Protein AF-A0A067WHC6-F1 (afdb_monomer_lite)

Secondary structure (DSSP, 8-state):
-TTTTSS-SS--BTTBS-GGGGGEEEEE-TTS-EEEEEPPSS-S-TTTS--TTS-SSSS--EEEEEETTEEEEEE-TTS-GGGS---------SSHHHHHHT-

Structure (mmCIF, N/CA/C/O backbone):
data_AF-A0A067WHC6-F1
#
_entry.id   AF-A0A067WHC6-F1
#
loop_
_atom_site.group_PDB
_atom_site.id
_atom_site.type_symbol
_atom_site.label_atom_id
_atom_site.label_alt_id
_atom_site.label_comp_id
_atom_site.label_asym_id
_atom_site.label_entity_id
_atom_site.label_seq_id
_atom_site.pdbx_PDB_ins_code
_atom_site.Cartn_x
_atom_site.Cartn_y
_atom_site.Cartn_z
_atom_site.occupancy
_atom_site.B_iso_or_equiv
_atom_site.auth_seq_id
_atom_site.auth_comp_id
_atom_site.auth_asym_id
_atom_site.auth_atom_id
_atom_site.pdbx_PDB_model_num
ATOM 1 N N . MET A 1 1 ? 7.346 -7.465 -7.591 1.00 89.44 1 MET A N 1
ATOM 2 C CA . MET A 1 1 ? 6.024 -7.125 -8.166 1.00 89.44 1 MET A CA 1
ATOM 3 C C . MET A 1 1 ? 5.899 -7.577 -9.614 1.00 89.44 1 MET A C 1
ATOM 5 O O . MET A 1 1 ? 5.122 -8.484 -9.851 1.00 89.44 1 MET A O 1
ATOM 9 N N . ILE A 1 2 ? 6.691 -7.034 -10.554 1.00 91.62 2 ILE A N 1
ATOM 10 C CA . ILE A 1 2 ? 6.640 -7.395 -11.989 1.00 91.62 2 ILE A CA 1
ATOM 11 C C . ILE A 1 2 ? 6.745 -8.912 -12.215 1.00 91.62 2 ILE A C 1
ATOM 13 O O . ILE A 1 2 ? 5.865 -9.507 -12.827 1.00 91.62 2 ILE A O 1
ATOM 17 N N . LYS A 1 3 ? 7.798 -9.561 -11.696 1.00 89.06 3 LYS A N 1
ATOM 18 C CA . LYS A 1 3 ? 8.006 -11.017 -11.852 1.00 89.06 3 LYS A CA 1
ATOM 19 C C . LYS A 1 3 ? 6.829 -11.855 -11.331 1.00 89.06 3 LYS A C 1
ATOM 21 O O . LYS A 1 3 ? 6.472 -12.830 -11.973 1.00 89.06 3 LYS A O 1
ATOM 26 N N . GLU A 1 4 ? 6.187 -11.396 -10.260 1.00 89.94 4 GLU A N 1
ATOM 27 C CA . GLU A 1 4 ? 5.075 -12.076 -9.581 1.00 89.94 4 GLU A CA 1
ATOM 28 C C . GLU A 1 4 ? 3.690 -11.726 -10.146 1.00 89.94 4 GLU A C 1
ATOM 30 O O . GLU A 1 4 ? 2.679 -12.114 -9.575 1.00 89.94 4 GLU A O 1
ATOM 35 N N . GLY A 1 5 ? 3.611 -10.940 -11.226 1.00 92.56 5 GLY A N 1
ATOM 36 C CA . GLY A 1 5 ? 2.327 -10.575 -11.836 1.00 92.56 5 GLY A CA 1
ATOM 37 C C . GLY A 1 5 ? 1.459 -9.633 -10.993 1.00 92.56 5 GLY A C 1
ATOM 38 O O . GLY A 1 5 ? 0.282 -9.472 -11.284 1.00 92.56 5 GLY A O 1
ATOM 39 N N . LEU A 1 6 ? 2.029 -8.975 -9.976 1.00 91.75 6 LEU A N 1
ATOM 40 C CA . LEU A 1 6 ? 1.307 -8.017 -9.120 1.00 91.75 6 LEU A CA 1
ATOM 41 C C . LEU A 1 6 ? 1.105 -6.641 -9.776 1.00 91.75 6 LEU A C 1
ATOM 43 O O . LEU A 1 6 ? 0.520 -5.747 -9.174 1.00 91.75 6 LEU A O 1
ATOM 47 N N . VAL A 1 7 ? 1.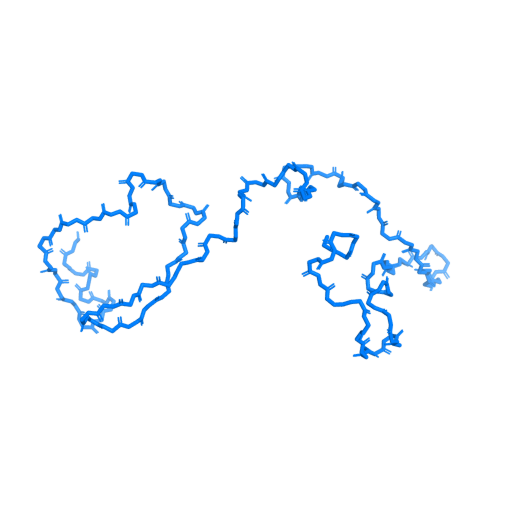649 -6.447 -10.976 1.00 93.69 7 VAL A N 1
ATOM 48 C CA . VAL A 1 7 ? 1.480 -5.244 -11.796 1.00 93.69 7 VAL A CA 1
ATOM 49 C C . VAL A 1 7 ? 1.308 -5.657 -13.253 1.00 93.69 7 VAL A C 1
ATOM 51 O O . VAL A 1 7 ? 1.920 -6.633 -13.697 1.00 93.69 7 VAL A O 1
ATOM 54 N N . HIS A 1 8 ? 0.513 -4.891 -13.998 1.00 94.69 8 HIS A N 1
ATOM 55 C CA . HIS A 1 8 ? 0.387 -5.049 -15.445 1.00 94.69 8 HIS A CA 1
ATOM 56 C C . HIS A 1 8 ? 1.701 -4.654 -16.127 1.00 94.69 8 HIS A C 1
ATOM 58 O O . HIS A 1 8 ? 2.232 -3.570 -15.888 1.00 94.69 8 HIS A O 1
ATOM 64 N N . LYS A 1 9 ? 2.253 -5.558 -16.942 1.00 93.50 9 LYS A N 1
ATOM 65 C CA . LYS A 1 9 ? 3.532 -5.338 -17.642 1.00 93.50 9 LYS A CA 1
ATOM 66 C C . LYS A 1 9 ? 3.334 -4.617 -18.970 1.00 93.50 9 LYS A C 1
ATOM 68 O O . LYS A 1 9 ? 4.179 -3.837 -19.391 1.00 93.50 9 LYS A O 1
ATOM 73 N N . ASP A 1 10 ? 2.211 -4.896 -19.607 1.00 93.56 10 ASP A N 1
ATOM 74 C CA . ASP A 1 10 ? 1.777 -4.477 -20.931 1.00 93.56 10 ASP A CA 1
ATOM 75 C C . ASP A 1 10 ? 1.076 -3.114 -20.893 1.00 93.56 10 ASP A C 1
ATOM 77 O O . ASP A 1 10 ? -0.067 -2.953 -21.313 1.00 93.56 10 ASP A O 1
ATOM 81 N N . VAL A 1 11 ? 1.773 -2.106 -20.369 1.00 93.31 11 VAL A N 1
ATOM 82 C CA . VAL A 1 11 ? 1.247 -0.743 -20.235 1.00 93.31 11 VAL A CA 1
ATOM 83 C C . VAL A 1 11 ? 2.041 0.244 -21.077 1.00 93.31 11 VAL A C 1
ATOM 85 O O . VAL A 1 11 ? 3.258 0.141 -21.224 1.00 93.31 11 VAL A O 1
ATOM 88 N N . CYS A 1 12 ? 1.345 1.236 -21.628 1.00 96.00 12 CYS A N 1
ATOM 89 C CA . CYS A 1 12 ? 1.987 2.336 -22.332 1.00 96.00 12 CYS A CA 1
ATOM 90 C C . CYS A 1 12 ? 2.563 3.328 -21.316 1.00 96.00 12 CYS A C 1
ATOM 92 O O . CYS A 1 12 ? 1.850 3.845 -20.459 1.00 96.00 12 CYS A O 1
ATOM 94 N N . THR A 1 13 ? 3.854 3.607 -21.432 1.00 94.31 13 THR A N 1
ATOM 95 C CA . THR A 1 13 ? 4.603 4.511 -20.562 1.00 94.31 13 THR A CA 1
ATOM 96 C C . THR A 1 13 ? 5.396 5.509 -21.399 1.00 94.31 13 THR A C 1
ATOM 98 O O . THR A 1 13 ? 5.522 5.364 -22.617 1.00 94.31 13 THR A O 1
ATOM 101 N N . VAL A 1 14 ? 6.005 6.497 -20.743 1.00 95.19 14 VAL A N 1
ATOM 102 C CA . VAL A 1 14 ? 6.939 7.424 -21.404 1.00 95.19 14 VAL A CA 1
ATOM 103 C C . VAL A 1 14 ? 8.165 6.687 -21.974 1.00 95.19 14 VAL A C 1
ATOM 105 O O . VAL A 1 14 ? 8.752 7.138 -22.951 1.00 95.19 14 VAL A O 1
ATOM 108 N N . PHE A 1 15 ? 8.521 5.524 -21.418 1.00 92.25 15 PHE A N 1
ATOM 109 C CA . PHE A 1 15 ? 9.660 4.698 -21.839 1.00 92.25 15 PHE A CA 1
ATOM 110 C C . PHE A 1 15 ? 9.277 3.535 -22.773 1.00 92.25 15 PHE A C 1
ATOM 112 O O . PHE A 1 15 ? 10.056 2.603 -22.958 1.00 92.25 15 PHE A O 1
ATOM 119 N N . GLY A 1 16 ? 8.094 3.583 -23.391 1.00 92.25 16 GLY A N 1
ATOM 120 C CA . GLY A 1 16 ? 7.612 2.550 -24.308 1.00 92.25 16 GLY A CA 1
ATOM 121 C C . GLY A 1 16 ? 6.492 1.704 -23.708 1.00 92.25 16 GLY A C 1
ATOM 122 O O . GLY A 1 16 ? 5.765 2.158 -22.829 1.00 92.25 16 GLY A O 1
ATOM 123 N N . LYS A 1 17 ? 6.313 0.480 -24.214 1.00 93.31 17 LYS A N 1
ATOM 124 C CA . LYS A 1 17 ? 5.134 -0.366 -23.935 1.00 93.31 17 LYS A CA 1
ATOM 125 C C . LYS A 1 17 ? 5.391 -1.535 -22.971 1.00 93.31 17 LYS A C 1
ATOM 127 O O . LYS A 1 17 ? 4.588 -2.460 -22.918 1.00 93.31 17 LYS A O 1
ATOM 132 N N . ASP A 1 18 ? 6.517 -1.519 -22.261 1.00 91.75 18 ASP A N 1
ATOM 133 C CA . ASP A 1 18 ? 6.880 -2.555 -21.291 1.00 91.75 18 ASP A CA 1
ATOM 134 C C . ASP A 1 18 ? 7.297 -1.917 -19.961 1.00 91.75 18 ASP A C 1
ATOM 136 O O . ASP A 1 18 ? 8.278 -1.172 -19.882 1.00 91.75 18 ASP A O 1
ATOM 140 N N . PHE A 1 19 ? 6.565 -2.245 -18.897 1.00 94.69 19 PHE A N 1
ATOM 141 C CA . PHE A 1 19 ? 6.833 -1.750 -17.551 1.00 94.69 19 PHE A CA 1
ATOM 142 C C . PHE A 1 19 ? 8.198 -2.196 -16.998 1.00 94.69 19 PHE A C 1
ATOM 144 O O . PHE A 1 19 ? 8.719 -1.559 -16.081 1.00 94.69 19 PHE A O 1
ATOM 151 N N . ASN A 1 20 ? 8.835 -3.232 -17.566 1.00 92.44 20 ASN A N 1
ATOM 152 C CA . ASN A 1 20 ? 10.209 -3.614 -17.206 1.00 92.44 20 ASN A CA 1
ATOM 153 C C . ASN A 1 20 ? 11.221 -2.477 -17.420 1.00 92.44 20 ASN A C 1
ATOM 155 O O . ASN A 1 20 ? 12.242 -2.449 -16.733 1.00 92.44 20 ASN A O 1
ATOM 159 N N . ALA A 1 21 ? 10.935 -1.508 -18.299 1.00 93.25 21 ALA A N 1
ATOM 160 C CA . ALA A 1 21 ? 11.788 -0.336 -18.490 1.00 93.25 21 ALA A CA 1
ATOM 161 C C . ALA A 1 21 ? 11.980 0.489 -17.198 1.00 93.25 21 ALA A C 1
ATOM 163 O O . ALA A 1 21 ? 13.008 1.140 -17.036 1.00 93.25 21 ALA A O 1
ATOM 164 N N . TYR A 1 22 ? 11.036 0.419 -16.250 1.00 93.88 22 TYR A N 1
ATOM 165 C CA . TYR A 1 22 ? 11.113 1.100 -14.950 1.00 93.88 22 TYR A CA 1
ATOM 166 C C . TYR A 1 22 ? 11.923 0.328 -13.895 1.00 93.88 22 TYR A C 1
ATOM 168 O O . TYR A 1 22 ? 12.147 0.836 -12.800 1.00 93.88 22 TYR A O 1
ATOM 176 N N . ALA A 1 23 ? 12.404 -0.878 -14.213 1.00 93.81 23 ALA A N 1
ATOM 177 C CA . ALA A 1 23 ? 13.364 -1.620 -13.393 1.00 93.81 23 ALA A CA 1
ATOM 178 C C . ALA A 1 23 ? 14.827 -1.330 -13.795 1.00 93.81 23 ALA A C 1
ATOM 180 O O . ALA A 1 23 ? 15.722 -2.116 -13.487 1.00 93.81 23 ALA A O 1
ATOM 181 N N . ILE A 1 24 ? 15.074 -0.219 -14.496 1.00 94.06 24 ILE A N 1
ATOM 182 C CA . ILE A 1 24 ? 16.392 0.235 -14.948 1.00 94.06 24 ILE A CA 1
ATOM 183 C C . ILE A 1 24 ? 16.714 1.553 -14.239 1.00 94.06 24 ILE A C 1
ATOM 185 O O . ILE A 1 24 ? 15.967 2.525 -14.340 1.00 94.06 24 ILE A O 1
ATOM 189 N N . GLY A 1 25 ? 17.829 1.585 -13.513 1.00 92.44 25 GLY A N 1
ATOM 190 C CA . GLY A 1 25 ? 18.317 2.777 -12.827 1.00 92.44 25 GLY A CA 1
ATOM 191 C C . GLY A 1 25 ? 19.236 3.604 -13.722 1.00 92.44 25 GLY A C 1
ATOM 192 O O . GLY A 1 25 ? 20.007 3.056 -14.509 1.00 92.44 25 GLY A O 1
ATOM 193 N N . ALA A 1 26 ? 19.182 4.930 -13.586 1.00 92.75 26 ALA A N 1
ATOM 194 C CA . ALA A 1 26 ? 20.165 5.828 -14.183 1.00 92.75 26 ALA A CA 1
ATOM 195 C C . ALA A 1 26 ? 21.292 6.109 -13.182 1.00 92.75 26 ALA A C 1
ATOM 197 O O . ALA A 1 26 ? 21.033 6.384 -12.009 1.00 92.75 26 ALA A O 1
ATOM 198 N N . LYS A 1 27 ? 22.537 6.073 -13.653 1.00 92.38 27 LYS A N 1
ATOM 199 C CA . LYS A 1 27 ? 23.725 6.442 -12.882 1.00 92.38 27 LYS A CA 1
ATOM 200 C C . LYS A 1 27 ? 24.572 7.422 -13.675 1.00 92.38 27 LYS A C 1
ATOM 202 O O . LYS A 1 27 ? 24.709 7.294 -14.891 1.00 92.38 27 LYS A O 1
ATOM 207 N N . LEU A 1 28 ? 25.133 8.398 -12.972 1.00 94.12 28 LEU A N 1
ATOM 208 C CA . LEU A 1 28 ? 26.120 9.309 -13.531 1.00 94.12 28 LEU A CA 1
ATOM 209 C C . LEU A 1 28 ? 27.509 8.704 -13.323 1.00 94.12 28 LEU A C 1
ATOM 211 O O . LEU A 1 28 ? 27.874 8.386 -12.191 1.00 94.12 28 LEU A O 1
ATOM 215 N N . TYR A 1 29 ? 28.258 8.532 -14.405 1.00 88.62 29 TYR A N 1
ATOM 216 C CA . TYR A 1 29 ? 29.651 8.102 -14.357 1.00 88.62 29 TYR A CA 1
ATOM 217 C C . TYR A 1 29 ? 30.597 9.302 -14.233 1.00 88.62 29 TYR A C 1
ATOM 219 O O . TYR A 1 29 ? 30.218 10.458 -14.428 1.00 88.62 29 TYR A O 1
ATOM 227 N N . THR A 1 30 ? 31.849 9.022 -13.865 1.00 85.81 30 THR A N 1
ATOM 228 C CA . THR A 1 30 ? 32.890 10.027 -13.585 1.00 85.81 30 THR A CA 1
ATOM 229 C C . THR A 1 30 ? 33.219 10.932 -14.771 1.00 85.81 30 THR A C 1
ATOM 231 O O . THR A 1 30 ? 33.702 12.041 -14.582 1.00 85.81 30 THR A O 1
ATOM 234 N N . ASP A 1 31 ? 32.955 10.473 -15.989 1.00 89.69 31 ASP A N 1
ATOM 235 C CA . ASP A 1 31 ? 33.131 11.203 -17.246 1.00 89.69 31 ASP A CA 1
ATOM 236 C C . ASP A 1 31 ? 31.924 12.093 -17.608 1.00 89.69 31 ASP A C 1
ATOM 238 O O . ASP A 1 31 ? 31.849 12.615 -18.716 1.00 89.69 31 ASP A O 1
ATOM 242 N N . SER A 1 32 ? 30.985 12.292 -16.676 1.00 89.00 32 SER A N 1
ATOM 243 C CA . SER A 1 32 ? 29.709 12.993 -16.887 1.00 89.00 32 SER A CA 1
ATOM 244 C C . SER A 1 32 ? 28.760 12.303 -17.871 1.00 89.00 32 SER A C 1
ATOM 246 O O . SER A 1 32 ? 27.752 12.895 -18.262 1.00 89.00 32 SER A O 1
ATOM 248 N N . ASN A 1 33 ? 29.021 11.045 -18.236 1.00 92.81 33 ASN A N 1
ATOM 249 C CA . ASN A 1 33 ? 28.087 10.270 -19.037 1.00 92.81 33 ASN A CA 1
ATOM 250 C C . ASN A 1 33 ? 27.017 9.620 -18.154 1.00 92.81 33 ASN A C 1
ATOM 252 O O . ASN A 1 33 ? 27.278 9.129 -17.053 1.00 92.81 33 ASN A O 1
ATOM 256 N N . MET A 1 34 ? 25.782 9.602 -18.654 1.00 92.75 34 MET A N 1
ATOM 257 C CA . MET A 1 34 ? 24.681 8.885 -18.018 1.00 92.75 34 MET A CA 1
ATOM 258 C C . MET A 1 34 ? 24.624 7.461 -18.561 1.00 92.75 34 MET A C 1
ATOM 260 O O . MET A 1 34 ? 24.447 7.253 -19.761 1.00 92.75 34 MET A O 1
ATOM 264 N N . VAL A 1 35 ? 24.695 6.484 -17.663 1.00 93.31 35 VAL A N 1
ATOM 265 C CA . VAL A 1 35 ? 24.503 5.069 -17.985 1.00 93.31 35 VAL A CA 1
ATOM 266 C C . VAL A 1 35 ? 23.184 4.601 -17.383 1.00 93.31 35 VAL A C 1
ATOM 268 O O . VAL A 1 35 ? 22.787 5.026 -16.297 1.00 93.31 35 VAL A O 1
ATOM 271 N N . ARG A 1 36 ? 22.481 3.736 -18.113 1.00 92.19 36 ARG A N 1
ATOM 272 C CA . ARG A 1 36 ? 21.261 3.073 -17.654 1.00 92.19 36 ARG A CA 1
ATOM 273 C C . ARG A 1 36 ? 21.531 1.589 -17.519 1.00 92.19 36 ARG A C 1
ATOM 275 O O . ARG A 1 36 ? 21.921 0.950 -18.491 1.00 92.19 36 ARG A O 1
ATOM 282 N N . GLU A 1 37 ? 21.306 1.055 -16.332 1.00 94.00 37 GLU A N 1
ATOM 283 C CA . GLU A 1 37 ? 21.589 -0.343 -16.021 1.00 94.00 37 GLU A CA 1
ATOM 284 C C . GLU A 1 37 ? 20.458 -0.981 -15.205 1.00 94.00 37 GLU A C 1
ATOM 286 O O . GLU A 1 37 ? 19.727 -0.272 -14.503 1.00 94.00 37 GLU A O 1
ATOM 291 N N . PRO A 1 38 ? 20.266 -2.310 -15.299 1.00 93.94 38 PRO A N 1
ATOM 292 C CA . PRO A 1 38 ? 19.241 -3.001 -14.528 1.00 93.94 38 PRO A CA 1
ATOM 293 C C . PRO A 1 38 ? 19.400 -2.764 -13.023 1.00 93.94 38 PRO A C 1
ATOM 295 O O . PRO A 1 38 ? 20.507 -2.800 -12.485 1.00 93.94 38 PRO A O 1
ATOM 298 N N . ALA A 1 39 ? 18.281 -2.563 -12.329 1.00 92.00 39 ALA A N 1
ATOM 299 C CA . ALA A 1 39 ? 18.265 -2.528 -10.876 1.00 92.00 39 ALA A CA 1
ATOM 300 C C . ALA A 1 39 ? 18.714 -3.877 -10.287 1.00 92.00 39 ALA A C 1
ATOM 302 O O .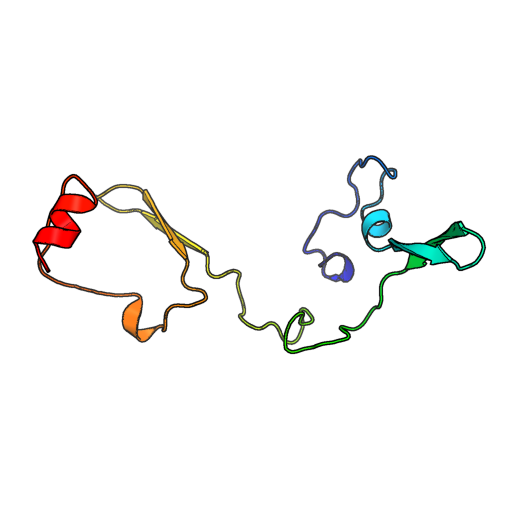 ALA A 1 39 ? 18.569 -4.936 -10.907 1.00 92.00 39 ALA A O 1
ATOM 303 N N . LEU A 1 40 ? 19.234 -3.838 -9.058 1.00 91.75 40 LEU A N 1
ATOM 304 C CA . LEU A 1 40 ? 19.620 -5.045 -8.335 1.00 91.75 40 LEU A CA 1
ATOM 305 C C . LEU A 1 40 ? 18.413 -5.975 -8.169 1.00 91.75 40 LEU A C 1
ATOM 307 O O . LEU A 1 40 ? 17.311 -5.544 -7.830 1.00 91.75 40 LEU A O 1
ATOM 311 N N . ASN A 1 41 ? 18.638 -7.272 -8.380 1.00 90.25 41 ASN A N 1
ATOM 312 C CA . ASN A 1 41 ? 17.614 -8.289 -8.137 1.00 90.25 41 ASN A CA 1
ATOM 313 C C . ASN A 1 41 ? 17.390 -8.553 -6.639 1.00 90.25 41 ASN A C 1
ATOM 315 O O . ASN A 1 41 ? 16.359 -9.119 -6.278 1.00 90.25 41 ASN A O 1
ATOM 319 N N . GLU A 1 42 ? 18.336 -8.147 -5.791 1.00 91.62 42 GLU A N 1
ATOM 320 C CA . GLU A 1 42 ? 18.302 -8.326 -4.343 1.00 91.62 42 GLU A CA 1
ATOM 321 C C . GLU A 1 42 ? 18.449 -6.982 -3.629 1.00 91.62 42 GLU A C 1
ATOM 323 O O . GLU A 1 42 ? 19.093 -6.054 -4.123 1.00 91.62 42 GLU A O 1
ATOM 328 N N . SER A 1 43 ? 17.816 -6.879 -2.462 1.00 94.62 43 SER A N 1
ATOM 329 C CA . SER A 1 43 ? 17.881 -5.684 -1.626 1.00 94.62 43 SER A CA 1
ATOM 330 C C . SER A 1 43 ? 19.263 -5.546 -0.997 1.00 94.62 43 SER A C 1
ATOM 332 O O . SER A 1 43 ? 19.809 -6.506 -0.465 1.00 94.62 43 SER A O 1
ATOM 334 N N . SER A 1 44 ? 19.808 -4.331 -0.982 1.00 95.62 44 SER A N 1
ATOM 335 C CA . SER A 1 44 ? 21.028 -4.028 -0.225 1.00 95.62 44 SER A CA 1
ATOM 336 C C . SER A 1 44 ? 20.776 -3.906 1.282 1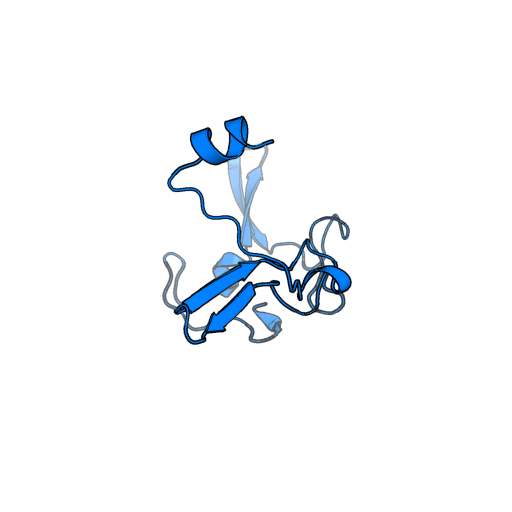.00 95.62 44 SER A C 1
ATOM 338 O O . SER A 1 44 ? 21.722 -3.929 2.068 1.00 95.62 44 SER A O 1
ATOM 340 N N . ASN A 1 45 ? 19.512 -3.763 1.704 1.00 97.19 45 ASN A N 1
ATOM 341 C CA . ASN A 1 45 ? 19.131 -3.681 3.108 1.00 97.19 45 ASN A CA 1
ATOM 342 C C . ASN A 1 45 ? 17.726 -4.254 3.346 1.00 97.19 45 ASN A C 1
ATOM 344 O O . ASN A 1 45 ? 16.710 -3.561 3.244 1.00 97.19 45 ASN A O 1
ATOM 348 N N . HIS A 1 46 ? 17.699 -5.513 3.770 1.00 96.00 46 HIS A N 1
ATOM 349 C CA . HIS A 1 46 ? 16.495 -6.278 4.100 1.00 96.00 46 HIS A CA 1
ATOM 350 C C . HIS A 1 46 ? 15.702 -5.736 5.310 1.00 96.00 46 HIS A C 1
ATOM 352 O O . HIS A 1 46 ? 14.576 -6.155 5.556 1.00 96.00 46 HIS A O 1
ATOM 358 N N . LYS A 1 47 ? 16.243 -4.777 6.081 1.00 96.31 47 LYS A N 1
ATOM 359 C CA . LYS A 1 47 ? 15.468 -4.060 7.115 1.00 96.31 47 LYS A CA 1
ATOM 360 C C . LYS A 1 47 ? 14.642 -2.902 6.548 1.00 96.31 47 LYS A C 1
ATOM 362 O O . LYS A 1 47 ? 13.785 -2.385 7.254 1.00 96.31 47 LYS A O 1
ATOM 367 N N . VAL A 1 48 ? 14.917 -2.479 5.311 1.00 96.31 48 VAL A N 1
ATOM 368 C CA . VAL A 1 48 ? 14.271 -1.328 4.657 1.00 96.31 48 VAL A CA 1
ATOM 369 C C . VAL A 1 48 ? 13.410 -1.771 3.478 1.00 96.31 48 VAL A C 1
ATOM 371 O O . VAL A 1 48 ? 12.264 -1.347 3.366 1.00 96.31 48 VAL A O 1
ATOM 374 N N . LEU A 1 49 ? 13.939 -2.637 2.613 1.00 95.62 49 LEU A N 1
ATOM 375 C CA . LEU A 1 49 ? 13.229 -3.158 1.449 1.00 95.62 49 LEU A CA 1
ATOM 376 C C . LEU A 1 49 ? 13.314 -4.679 1.453 1.00 95.62 49 LEU A C 1
ATOM 378 O O . LEU A 1 49 ? 14.410 -5.219 1.303 1.00 95.62 49 LEU A O 1
ATOM 382 N N . GLU A 1 50 ? 12.164 -5.344 1.585 1.00 94.75 50 GLU A N 1
ATOM 383 C CA . GLU A 1 50 ? 12.076 -6.801 1.497 1.00 94.75 50 GLU A CA 1
ATOM 384 C C . GLU A 1 50 ? 11.567 -7.324 0.162 1.00 94.75 50 GLU A C 1
ATOM 386 O O . GLU A 1 50 ? 10.844 -6.655 -0.580 1.00 94.75 50 GLU A O 1
ATOM 391 N N . GLY A 1 51 ? 11.948 -8.570 -0.119 1.00 91.06 51 GLY A N 1
ATOM 392 C CA . GLY A 1 51 ? 11.399 -9.338 -1.223 1.00 91.06 51 GLY A CA 1
ATOM 393 C C . GLY A 1 51 ? 9.993 -9.854 -0.917 1.00 91.06 51 GLY A C 1
ATOM 394 O O . GLY A 1 51 ? 9.604 -10.067 0.228 1.00 91.06 51 GLY A O 1
ATOM 395 N N . TRP A 1 52 ? 9.235 -10.143 -1.972 1.00 88.38 52 TRP A N 1
ATOM 396 C CA . TRP A 1 52 ? 7.852 -10.614 -1.855 1.00 88.38 52 TRP A CA 1
ATOM 397 C C . TRP A 1 52 ? 7.705 -11.944 -1.095 1.00 88.38 52 TRP A C 1
ATOM 399 O O . TRP A 1 52 ? 6.645 -12.202 -0.538 1.00 88.38 52 TRP A O 1
ATOM 409 N N . LYS A 1 53 ? 8.749 -12.790 -1.072 1.00 89.31 53 LYS A N 1
ATOM 410 C CA . LYS A 1 53 ? 8.741 -14.088 -0.373 1.00 89.31 53 LYS A CA 1
ATOM 411 C C . LYS A 1 53 ? 8.795 -13.949 1.147 1.00 89.31 53 LYS A C 1
ATOM 413 O O . LYS A 1 53 ? 8.426 -14.881 1.853 1.00 89.31 53 LYS A O 1
ATOM 418 N N . LYS A 1 54 ? 9.298 -12.819 1.645 1.00 92.88 54 LYS A N 1
ATOM 419 C CA . LYS A 1 54 ? 9.458 -12.545 3.073 1.00 92.88 54 LYS A CA 1
ATOM 420 C C . LYS A 1 54 ? 9.079 -11.088 3.355 1.00 92.88 54 LYS A C 1
ATOM 422 O O . LYS A 1 54 ? 9.924 -10.304 3.763 1.00 92.88 54 LYS A O 1
ATOM 427 N N . PRO A 1 55 ? 7.827 -10.686 3.097 1.00 93.56 55 PRO A N 1
ATOM 428 C CA . PRO A 1 55 ? 7.432 -9.301 3.283 1.00 93.56 55 PRO A CA 1
ATOM 429 C C . PRO A 1 55 ? 7.391 -8.959 4.780 1.00 93.56 55 PRO A C 1
ATOM 431 O O . PRO A 1 55 ? 7.240 -9.842 5.626 1.00 93.56 55 PRO A O 1
ATOM 434 N N . PHE A 1 56 ? 7.469 -7.670 5.121 1.00 94.69 56 PHE A N 1
ATOM 435 C CA . PHE A 1 56 ? 7.302 -7.227 6.512 1.00 94.69 56 PHE A CA 1
ATOM 436 C C . PHE A 1 56 ? 5.916 -7.572 7.069 1.00 94.69 56 PHE A C 1
ATOM 438 O O . PHE A 1 56 ? 5.781 -7.900 8.245 1.00 94.69 56 PHE A O 1
ATOM 445 N N . GLN A 1 57 ? 4.895 -7.485 6.216 1.00 93.44 57 GLN A N 1
ATOM 446 C CA . GLN A 1 57 ? 3.512 -7.853 6.497 1.00 93.44 57 GLN A CA 1
ATOM 447 C C . GLN A 1 57 ? 2.894 -8.488 5.246 1.00 93.44 57 GLN A C 1
ATOM 449 O O . GLN A 1 57 ? 3.314 -8.159 4.136 1.00 93.44 57 GLN A O 1
ATOM 454 N N . PRO A 1 58 ? 1.910 -9.390 5.399 1.00 91.75 58 PRO A N 1
ATOM 455 C CA . PRO A 1 58 ? 1.288 -10.079 4.268 1.00 91.75 58 PRO A CA 1
ATOM 456 C C . PRO A 1 58 ? 0.459 -9.153 3.363 1.00 91.75 58 PRO A C 1
ATOM 458 O O . PRO A 1 58 ? 0.190 -9.508 2.219 1.00 91.75 58 PRO A O 1
ATOM 461 N N . ASP A 1 59 ? 0.063 -7.976 3.852 1.00 92.94 59 ASP A N 1
ATOM 462 C CA . ASP A 1 59 ? -0.710 -6.985 3.106 1.00 92.94 59 ASP A CA 1
ATOM 463 C C . ASP A 1 59 ? -0.264 -5.543 3.426 1.00 92.94 59 ASP A C 1
ATOM 465 O O . ASP A 1 59 ? 0.566 -5.312 4.305 1.00 92.94 59 ASP A O 1
ATOM 469 N N . GLY A 1 60 ? -0.796 -4.558 2.689 1.00 92.88 60 GLY A N 1
ATOM 470 C CA . GLY A 1 60 ? -0.434 -3.138 2.836 1.00 92.88 60 GLY A CA 1
ATOM 471 C C . GLY A 1 60 ? -0.970 -2.457 4.105 1.00 92.88 60 GLY A C 1
ATOM 472 O O . GLY A 1 60 ? -0.654 -1.297 4.372 1.00 92.88 60 GLY A O 1
ATOM 473 N N . GLY A 1 61 ? -1.784 -3.155 4.894 1.00 95.56 61 GLY A N 1
ATOM 474 C CA . GLY A 1 61 ? -2.366 -2.674 6.140 1.00 95.56 61 GLY A CA 1
ATOM 475 C C . GLY A 1 61 ? -3.445 -1.612 5.957 1.00 95.56 61 GLY A C 1
ATOM 476 O O . GLY A 1 61 ? -3.689 -0.845 6.880 1.00 95.56 61 GLY A O 1
ATOM 477 N N . ILE A 1 62 ? -4.090 -1.547 4.792 1.00 96.56 62 ILE A N 1
ATOM 478 C CA . ILE A 1 62 ? -5.284 -0.723 4.573 1.00 96.56 62 ILE A CA 1
ATOM 479 C C . ILE A 1 62 ? -6.517 -1.616 4.753 1.00 96.56 62 ILE A C 1
ATOM 481 O O . ILE A 1 62 ? -6.556 -2.740 4.245 1.00 96.56 62 ILE A O 1
ATOM 485 N N . ARG A 1 63 ? -7.514 -1.133 5.496 1.00 95.25 63 ARG A N 1
ATOM 486 C CA . ARG A 1 63 ? -8.822 -1.776 5.682 1.00 95.25 63 ARG A CA 1
ATOM 487 C C . ARG A 1 63 ? -9.934 -0.765 5.438 1.00 95.25 63 ARG A C 1
ATOM 489 O O . ARG A 1 63 ? -9.780 0.404 5.778 1.00 95.25 63 ARG A O 1
ATOM 496 N N . ILE A 1 64 ? -11.037 -1.229 4.864 1.00 96.75 64 ILE A N 1
ATOM 497 C CA . ILE A 1 64 ? -12.269 -0.453 4.715 1.00 96.75 64 ILE A CA 1
ATOM 498 C C . ILE A 1 64 ? -13.209 -0.874 5.844 1.00 96.75 64 ILE A C 1
ATOM 500 O O . ILE A 1 64 ? -13.366 -2.068 6.092 1.00 96.75 64 ILE A O 1
ATOM 504 N N . LEU A 1 65 ? -13.804 0.104 6.520 1.00 96.19 65 LEU A N 1
ATOM 505 C CA . LEU A 1 65 ? -14.864 -0.079 7.509 1.00 96.19 65 LEU A CA 1
ATOM 506 C C . LEU A 1 65 ? -16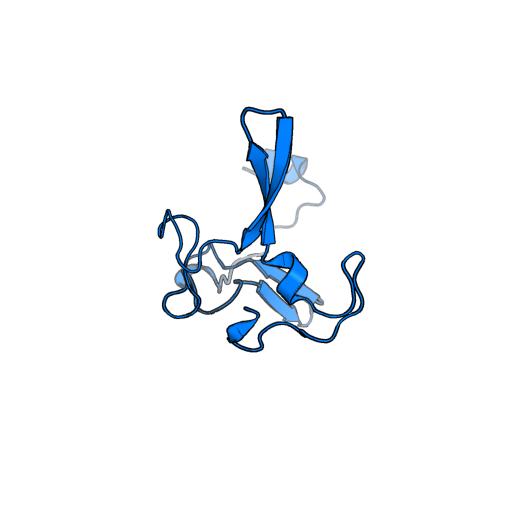.132 0.539 6.925 1.00 96.19 65 LEU A C 1
ATOM 508 O O . LEU A 1 65 ? -16.073 1.674 6.455 1.00 96.19 65 LEU A O 1
ATOM 512 N N . SER A 1 66 ? -17.243 -0.192 6.902 1.00 96.81 66 SER A N 1
ATOM 513 C CA . SER A 1 66 ? -18.490 0.276 6.292 1.00 96.81 66 SER A CA 1
ATOM 514 C C . SER A 1 66 ? -19.677 -0.274 7.072 1.00 96.81 66 SER A C 1
ATOM 516 O O . SER A 1 66 ? -19.907 -1.475 7.037 1.00 96.81 66 SER A O 1
ATOM 518 N N . GLU A 1 67 ? -20.361 0.601 7.807 1.00 96.12 67 GLU A N 1
ATOM 519 C CA . GLU A 1 67 ? -21.489 0.281 8.697 1.00 96.12 67 GLU A CA 1
ATOM 520 C C . GLU A 1 67 ? -22.417 1.514 8.819 1.00 96.12 67 GLU A C 1
ATOM 522 O O . GLU A 1 67 ? -22.320 2.457 8.029 1.00 96.12 67 GLU A O 1
ATOM 527 N N . ASP A 1 68 ? -23.291 1.550 9.830 1.00 97.25 68 ASP A N 1
ATOM 528 C CA . ASP A 1 68 ? -24.298 2.604 10.049 1.00 97.25 68 ASP A CA 1
ATOM 529 C C . ASP A 1 68 ? -23.730 4.034 10.161 1.00 97.25 68 ASP A C 1
ATOM 531 O O . ASP A 1 68 ? -24.395 4.999 9.787 1.00 97.25 68 ASP A O 1
ATOM 535 N N . LEU A 1 69 ? -22.490 4.196 10.642 1.00 95.50 69 LEU A N 1
ATOM 536 C CA . LEU A 1 69 ? -21.811 5.502 10.720 1.00 95.50 69 LEU A CA 1
ATOM 537 C C . LEU A 1 69 ? -21.244 5.978 9.369 1.00 95.50 69 LEU A C 1
ATOM 539 O O . LEU A 1 69 ? -20.696 7.077 9.281 1.00 95.50 69 LEU A O 1
ATOM 543 N N . GLY A 1 70 ? -21.357 5.165 8.319 1.00 97.38 70 GLY A N 1
ATOM 544 C CA . GLY A 1 70 ? -20.817 5.432 6.993 1.00 97.38 70 GLY A CA 1
ATOM 545 C C . GLY A 1 70 ? -19.595 4.574 6.673 1.00 97.38 70 GLY A C 1
ATOM 546 O O . GLY A 1 70 ? -19.450 3.451 7.150 1.00 97.38 70 GLY A O 1
ATOM 547 N N . THR A 1 71 ? -18.720 5.092 5.806 1.00 98.06 71 THR A N 1
ATOM 548 C CA . THR A 1 71 ? -17.542 4.363 5.311 1.00 98.06 71 THR A CA 1
ATOM 549 C C . THR A 1 71 ? -16.252 5.113 5.618 1.00 98.06 71 THR A C 1
ATOM 551 O O . THR A 1 71 ? -16.147 6.310 5.362 1.00 98.06 71 THR A O 1
ATOM 554 N N . ALA A 1 72 ? -15.254 4.392 6.122 1.00 97.62 72 ALA A N 1
ATOM 555 C CA . ALA A 1 72 ? -13.945 4.922 6.479 1.00 97.62 72 ALA A CA 1
ATOM 556 C C . ALA A 1 72 ? -12.811 3.978 6.056 1.00 97.62 72 ALA A C 1
ATOM 558 O O . ALA A 1 72 ? -13.019 2.801 5.750 1.00 97.62 72 ALA A O 1
ATOM 559 N N . ILE A 1 73 ? -11.585 4.505 6.067 1.00 97.31 73 ILE A N 1
ATOM 560 C CA . ILE A 1 73 ? -10.358 3.746 5.824 1.00 97.31 73 ILE A CA 1
ATOM 561 C C . ILE A 1 73 ? -9.523 3.737 7.103 1.00 97.31 73 ILE A C 1
ATOM 563 O O . ILE A 1 73 ? -9.312 4.778 7.720 1.00 97.31 73 ILE A O 1
ATOM 567 N N . MET A 1 74 ? -8.998 2.569 7.465 1.00 95.88 74 MET A N 1
ATOM 568 C CA . MET A 1 74 ? -8.100 2.390 8.601 1.00 95.88 74 MET A CA 1
ATOM 569 C C . MET A 1 74 ? -6.736 1.862 8.138 1.00 95.88 74 MET A C 1
ATOM 571 O O . MET A 1 74 ? -6.660 0.875 7.403 1.00 95.88 74 MET A O 1
ATOM 575 N N . LYS A 1 75 ? -5.652 2.501 8.602 1.00 96.75 75 LYS A N 1
ATOM 576 C CA . LYS A 1 75 ? -4.266 2.051 8.391 1.00 96.75 75 LYS A CA 1
ATOM 577 C C . LYS A 1 75 ? -3.762 1.294 9.621 1.00 96.75 75 LYS A C 1
ATOM 579 O O . LYS A 1 75 ? -3.423 1.898 10.633 1.00 96.75 75 LYS A O 1
ATOM 584 N N . ILE A 1 76 ? -3.671 -0.027 9.515 1.00 95.69 76 ILE A N 1
ATOM 585 C CA . ILE A 1 76 ? -3.337 -0.951 10.610 1.00 95.69 76 ILE A CA 1
ATOM 586 C C . ILE A 1 76 ? -1.880 -1.415 10.620 1.00 95.69 76 ILE A C 1
ATOM 588 O O . ILE A 1 76 ? -1.466 -2.058 11.579 1.00 95.69 76 ILE A O 1
ATOM 592 N N . SER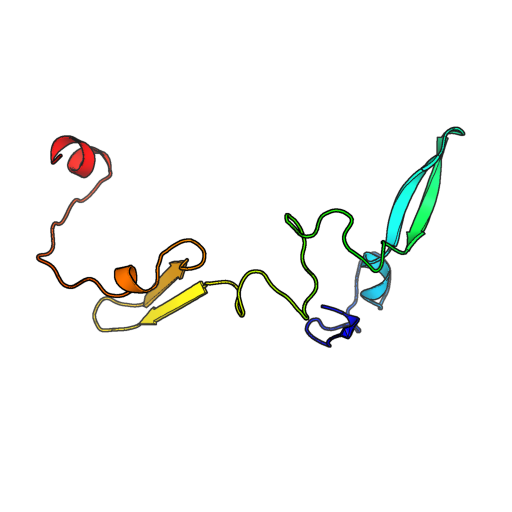 A 1 77 ? -1.063 -1.074 9.615 1.00 94.12 77 SER A N 1
ATOM 593 C CA . SER A 1 77 ? 0.305 -1.617 9.493 1.00 94.12 77 SER A CA 1
ATOM 594 C C . SER A 1 77 ? 1.233 -1.262 10.666 1.00 94.12 77 SER A C 1
ATOM 596 O O . SER A 1 77 ? 2.324 -1.810 10.779 1.00 94.12 77 SER A O 1
ATOM 598 N N . SER A 1 78 ? 0.834 -0.341 11.545 1.00 95.00 78 SER A N 1
ATOM 599 C CA . SER A 1 78 ? 1.592 0.044 12.747 1.00 95.00 78 SER A CA 1
ATOM 600 C C . SER A 1 78 ? 0.775 -0.092 14.037 1.00 95.00 78 SER A C 1
ATOM 602 O O . SER A 1 78 ? 1.190 0.412 15.075 1.00 95.00 78 SER A O 1
ATOM 604 N N . VAL A 1 79 ? -0.381 -0.755 13.976 1.00 95.06 79 VAL A N 1
ATOM 605 C CA . VAL A 1 79 ? -1.296 -0.942 15.105 1.00 95.06 79 VAL A CA 1
ATOM 606 C C . VAL A 1 79 ? -1.312 -2.425 15.459 1.00 95.06 79 VAL A C 1
ATOM 608 O O . VAL A 1 79 ? -1.608 -3.263 14.606 1.00 95.06 79 VAL A O 1
ATOM 611 N N . LYS A 1 80 ? -0.991 -2.766 16.712 1.00 94.50 80 LYS A N 1
ATOM 612 C CA . LYS A 1 80 ? -1.066 -4.155 17.192 1.00 94.50 80 LYS A CA 1
ATOM 613 C C . LYS A 1 80 ? -2.492 -4.689 17.052 1.00 94.50 80 LYS A C 1
ATOM 615 O O . LYS A 1 80 ? -3.447 -3.946 17.269 1.00 94.50 80 LYS A O 1
ATOM 620 N N . SER A 1 81 ? -2.632 -5.976 16.740 1.00 93.38 81 SER A N 1
ATOM 621 C CA . SER A 1 81 ? -3.936 -6.623 16.525 1.00 93.38 81 SER A CA 1
ATOM 622 C C . SER A 1 81 ? -4.877 -6.510 17.726 1.00 93.38 81 SER A C 1
ATOM 624 O O . SER A 1 81 ? -6.080 -6.353 17.546 1.00 93.38 81 SER A O 1
ATOM 626 N N . GLU A 1 82 ? -4.330 -6.503 18.943 1.00 96.00 82 GLU A N 1
ATOM 627 C CA . GLU A 1 82 ? -5.077 -6.285 20.190 1.00 96.00 82 GLU A CA 1
ATOM 628 C C . GLU A 1 82 ? -5.780 -4.916 20.274 1.00 96.00 82 GLU A C 1
ATOM 630 O O . GLU A 1 82 ? -6.703 -4.757 21.064 1.00 96.00 82 GLU A O 1
ATOM 635 N N . HIS A 1 83 ? -5.394 -3.943 19.440 1.00 96.12 83 HIS A N 1
ATOM 636 C CA . HIS A 1 83 ? -5.997 -2.606 19.379 1.00 96.12 83 HIS A CA 1
ATOM 637 C C . HIS A 1 83 ? -6.878 -2.384 18.141 1.00 96.12 83 HIS A C 1
ATOM 639 O O . HIS A 1 83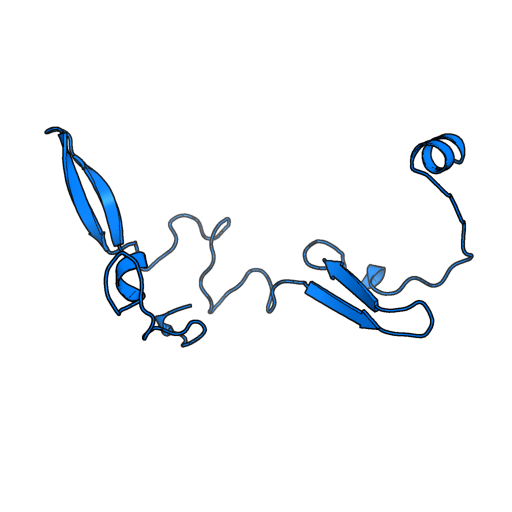 ? -7.321 -1.264 17.903 1.00 96.12 83 HIS A O 1
ATOM 645 N N . TRP A 1 84 ? -7.132 -3.411 17.322 1.00 94.62 84 TRP A N 1
ATOM 646 C CA . TRP A 1 84 ? -7.965 -3.249 16.119 1.00 94.62 84 TRP A CA 1
ATOM 647 C C . TRP A 1 84 ? -9.451 -3.102 16.437 1.00 94.62 84 TRP A C 1
ATOM 649 O O . TRP A 1 84 ? -10.193 -2.533 15.640 1.00 94.62 84 TRP A O 1
ATOM 659 N N . ARG A 1 85 ? -9.890 -3.619 17.588 1.00 94.81 85 ARG A N 1
ATOM 660 C CA . ARG A 1 85 ? -11.263 -3.500 18.069 1.00 94.81 85 ARG A CA 1
ATOM 661 C C . ARG A 1 85 ? -11.252 -2.821 19.427 1.00 94.81 85 ARG A C 1
ATOM 663 O O . ARG A 1 85 ? -10.664 -3.337 20.372 1.00 94.81 85 ARG A O 1
ATOM 670 N N . ILE A 1 86 ? -11.926 -1.683 19.505 1.00 95.25 86 ILE A N 1
ATOM 671 C CA . ILE A 1 86 ? -12.125 -0.922 20.734 1.00 95.25 86 ILE A CA 1
ATOM 672 C C . ILE A 1 86 ? -13.622 -0.658 20.851 1.00 95.25 86 ILE A C 1
ATOM 674 O O . ILE A 1 86 ? -14.249 -0.215 19.892 1.00 95.25 86 ILE A O 1
ATOM 678 N N . GLU A 1 87 ? -14.182 -0.945 22.020 1.00 96.44 87 GLU A N 1
ATOM 679 C CA . GLU A 1 87 ? -15.565 -0.637 22.370 1.00 96.44 87 GLU A CA 1
ATOM 680 C C . GLU A 1 87 ? -15.537 0.193 23.652 1.00 96.44 87 GLU A C 1
ATOM 682 O O . GLU A 1 87 ? -15.014 -0.247 24.676 1.00 96.44 87 GLU A O 1
ATOM 687 N N . ALA A 1 88 ? -16.001 1.436 23.563 1.00 96.69 88 ALA A N 1
ATOM 688 C CA . ALA A 1 88 ? -15.898 2.425 24.628 1.00 96.69 88 ALA A CA 1
ATOM 689 C C . ALA A 1 88 ? -16.997 3.488 24.485 1.00 96.69 88 ALA A C 1
ATOM 691 O O . ALA A 1 88 ? -17.653 3.583 23.446 1.00 96.69 88 ALA A O 1
ATOM 692 N N . LEU A 1 89 ? -17.177 4.306 25.526 1.00 96.75 89 LEU A N 1
ATOM 693 C CA . LEU A 1 89 ? -18.054 5.475 25.464 1.00 96.75 89 LEU A CA 1
ATOM 694 C C . LEU A 1 89 ? -17.522 6.496 24.452 1.00 96.75 89 LEU A C 1
ATOM 696 O O . LEU A 1 89 ? -16.320 6.757 24.388 1.00 96.75 89 LEU A O 1
ATOM 700 N N . VAL A 1 90 ? -18.434 7.087 23.682 1.00 95.00 90 VAL A N 1
ATOM 701 C CA . VAL A 1 90 ? -18.100 8.083 22.662 1.00 95.00 90 VAL A CA 1
ATOM 702 C C . VAL A 1 90 ? -17.875 9.442 23.319 1.00 95.00 90 VAL A C 1
ATOM 704 O O . VAL A 1 90 ? -18.726 9.932 24.058 1.00 95.00 90 VAL A O 1
ATOM 707 N N . LEU A 1 91 ? -16.744 10.064 22.997 1.00 95.19 91 LEU A N 1
ATOM 708 C CA . LEU A 1 91 ? -16.465 11.470 23.274 1.00 95.19 91 LEU A CA 1
ATOM 709 C C . LEU A 1 91 ? -16.467 12.219 21.939 1.00 95.19 91 LEU A C 1
ATOM 711 O O . LEU A 1 91 ? -15.805 11.786 20.995 1.00 95.19 91 LEU A O 1
ATOM 715 N N . VAL A 1 92 ? -17.231 13.308 21.849 1.00 95.88 92 VAL A N 1
ATOM 716 C CA . VAL A 1 92 ? -17.399 14.088 20.614 1.00 95.88 92 VAL A CA 1
ATOM 717 C C . VAL A 1 92 ? -16.730 15.446 20.781 1.00 95.88 92 VAL A C 1
ATOM 719 O O . VAL A 1 92 ? -17.018 16.158 21.739 1.00 95.88 92 VAL A O 1
ATOM 722 N N . PHE A 1 93 ? -15.872 15.793 19.825 1.00 97.06 93 PHE A N 1
ATOM 723 C CA . PHE A 1 93 ? -15.207 17.090 19.699 1.00 97.06 93 PHE A CA 1
ATOM 724 C C . PHE A 1 93 ? -15.417 17.592 18.269 1.00 97.06 93 PHE A C 1
ATOM 726 O O . PHE A 1 93 ? -15.389 16.790 17.332 1.00 97.06 93 PHE A O 1
ATOM 733 N N . ASN A 1 94 ? -15.635 18.893 18.092 1.00 97.25 94 ASN A N 1
ATOM 734 C CA . ASN A 1 94 ? -15.897 19.487 16.778 1.00 97.25 94 ASN A CA 1
ATOM 735 C C . ASN A 1 94 ? -14.621 19.980 16.085 1.00 97.25 94 ASN A C 1
ATOM 737 O O . ASN A 1 94 ? -14.616 20.159 14.867 1.00 97.25 94 ASN A O 1
ATOM 741 N N . ASP A 1 95 ? -13.538 20.168 16.840 1.00 97.31 95 ASP A N 1
ATOM 742 C CA . ASP A 1 95 ? -12.227 20.531 16.314 1.00 97.31 95 ASP A CA 1
ATOM 743 C C . ASP A 1 95 ? -11.069 19.971 17.162 1.00 97.31 95 ASP A C 1
ATOM 745 O O . ASP A 1 95 ? -11.248 19.331 18.203 1.00 97.31 95 ASP A O 1
ATOM 749 N N . GLN A 1 96 ? -9.847 20.181 16.669 1.00 96.31 96 GLN A N 1
ATOM 750 C CA . GLN A 1 96 ? -8.627 19.692 17.306 1.00 96.31 96 GLN A CA 1
ATOM 751 C C . GLN A 1 96 ? -8.267 20.455 18.597 1.00 96.31 96 GLN A C 1
ATOM 753 O O . GLN A 1 96 ? -7.604 19.883 19.463 1.00 96.31 96 GLN A O 1
ATOM 758 N N . GLU A 1 97 ? -8.679 21.716 18.754 1.00 97.06 97 GLU A N 1
ATOM 759 C CA . GLU A 1 97 ? -8.403 22.504 19.962 1.00 97.06 97 GLU A CA 1
ATOM 760 C C . GLU A 1 97 ? -9.290 22.076 21.135 1.00 97.06 97 GLU A C 1
ATOM 762 O O . GLU A 1 97 ? -8.813 22.012 22.269 1.00 97.06 97 GLU A O 1
ATOM 767 N N . GLU A 1 98 ? -10.564 21.762 20.883 1.00 97.31 98 GLU A N 1
ATOM 768 C CA . GLU A 1 98 ? -11.478 21.198 21.882 1.00 97.31 98 GLU A CA 1
ATOM 769 C C . GLU A 1 98 ? -10.921 19.893 22.460 1.00 97.31 98 GLU A C 1
ATOM 771 O O . GLU A 1 98 ? -10.910 19.718 23.680 1.00 97.31 98 GLU A O 1
ATOM 776 N N . LEU A 1 99 ? -10.379 19.019 21.601 1.00 96.25 99 LEU A N 1
ATOM 777 C CA . LEU A 1 99 ? -9.708 17.792 22.034 1.00 96.25 99 LEU A CA 1
ATOM 778 C C . LEU A 1 99 ? -8.521 18.095 22.960 1.00 96.25 99 LEU A C 1
ATOM 780 O O . LEU A 1 99 ? -8.397 17.470 24.007 1.00 96.25 99 LEU A O 1
ATOM 784 N N . GLN A 1 100 ? -7.658 19.052 22.601 1.00 95.56 100 GLN A N 1
ATOM 785 C CA . GLN A 1 100 ? -6.489 19.404 23.419 1.00 95.56 100 GLN A CA 1
ATOM 786 C C . GLN A 1 100 ? -6.855 20.003 24.778 1.00 95.56 100 GLN A C 1
ATOM 788 O O . GLN A 1 100 ? -6.110 19.819 25.728 1.00 95.56 100 GLN A O 1
ATOM 793 N N . LYS A 1 101 ? -7.967 20.737 24.887 1.00 95.25 101 LYS A N 1
ATOM 794 C CA . LYS A 1 101 ? -8.427 21.305 26.168 1.00 95.25 101 LYS A CA 1
ATOM 795 C C . LYS A 1 101 ? -9.089 20.258 27.068 1.00 95.25 101 LYS A C 1
ATOM 797 O O . LYS A 1 101 ? -9.175 20.466 28.276 1.00 95.25 101 LYS A O 1
ATOM 802 N N . GLY A 1 102 ? -9.603 19.178 26.480 1.00 89.88 102 GLY A N 1
ATOM 803 C CA . GLY A 1 102 ? -10.288 18.098 27.187 1.00 89.88 102 GLY A CA 1
ATOM 804 C C . GLY A 1 102 ? -9.372 17.067 27.857 1.00 89.88 102 GLY A C 1
ATOM 805 O O . GLY A 1 102 ? -9.899 16.191 28.543 1.00 89.88 102 GLY A O 1
ATOM 806 N N . PHE A 1 103 ? -8.049 17.154 27.670 1.00 88.75 103 PHE A N 1
ATOM 807 C CA . PHE A 1 103 ? -7.032 16.221 28.180 1.00 88.75 103 PHE A CA 1
ATOM 808 C C . PHE A 1 103 ? -5.795 16.964 28.696 1.00 88.75 103 PHE A C 1
ATOM 810 O O . PHE A 1 103 ? -5.131 16.412 29.604 1.00 88.75 103 PHE A O 1
#

Sequence (103 aa):
MIKEGLVHKDVCTVFGKDFNAYAIGAKLYTDSNMVREPALNESSNHKVLEGWKKPFQPDGGIRILSEDLGTAIMKISSVKSEHWRIEALVLVFNDQEELQKGF

Radius of gyration: 22.44 Å; chains: 1; bounding box: 57×37×52 Å

Organism: NCBI:txid1134510

InterPro domains:
  IPR037237 IlvD/EDD, N-terminal domain [SSF143975] (2-60)
  IPR056740 Dihydroxy-acid/6-phosphogluconate dehydratase, C-terminal [PF24877] (47-102)

pLDDT: mean 94.02, std 2.5, range [85.81, 98.06]

Foldseek 3Di:
DVVVPPDDQQPQDPQGGGPQQVQWDWDQDPVRDIDIGGHDPDDPDCVVDNDQVDDPDVDQQWDWDADPVGIDIDRCSPPDPVPPDDDDDDDDDPDPVSVVVVD